Protein AF-A0A1Y1NEV2-F1 (afdb_monomer_lite)

Foldseek 3Di:
DDDDDDDPVRVCVCPDPVVVWDQFDDADDDPDPDPDPPDDPPDDGPAGRGDKAADDPVCLVVQHRVAPDRDDNVPQVPDPQNIKGFPASQDPVRDTDMDHPCVHVVVVVVVVVVVDADADDDDPDDDDPPPDDPDGHHCPDPQQDDQDDPPPDPDRNYPDDPDDDPVPDDPVRVVVVVVVD

Structure (mmCIF, N/CA/C/O backbone):
data_AF-A0A1Y1NEV2-F1
#
_entry.id   AF-A0A1Y1NEV2-F1
#
loop_
_atom_site.group_PDB
_atom_site.id
_atom_site.type_symbol
_atom_site.label_atom_id
_atom_site.label_alt_id
_atom_site.label_comp_id
_atom_site.label_asym_id
_atom_site.label_entity_id
_atom_site.label_seq_id
_atom_site.pdbx_PDB_ins_code
_atom_site.Cartn_x
_atom_site.Cartn_y
_atom_site.Cartn_z
_atom_site.occupancy
_atom_site.B_iso_or_equiv
_atom_site.auth_seq_id
_atom_site.auth_comp_id
_atom_site.auth_asym_id
_atom_site.auth_atom_id
_atom_site.pdbx_PDB_model_num
ATOM 1 N N . MET A 1 1 ? -25.400 -18.217 -22.105 1.00 42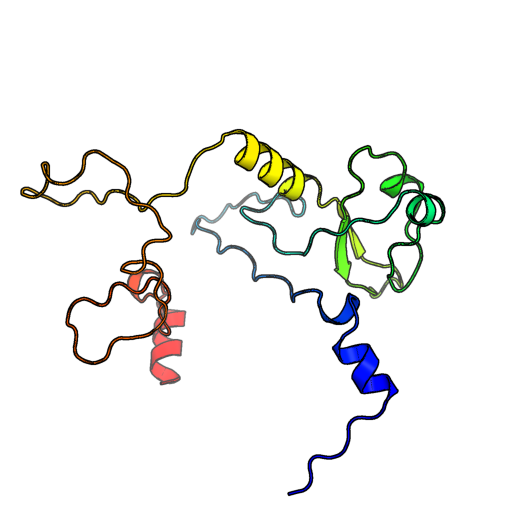.88 1 MET A N 1
ATOM 2 C CA . MET A 1 1 ? -25.004 -18.749 -20.782 1.00 42.88 1 MET A CA 1
ATOM 3 C C . MET A 1 1 ? -25.350 -17.709 -19.730 1.00 42.88 1 MET A C 1
ATOM 5 O O . MET A 1 1 ? -24.714 -16.666 -19.705 1.00 42.88 1 MET A O 1
ATOM 9 N N . GLY A 1 2 ? -26.413 -17.923 -18.950 1.00 49.41 2 GLY A N 1
ATOM 10 C CA . GLY A 1 2 ? -26.841 -16.960 -17.931 1.00 49.41 2 GLY A CA 1
ATOM 11 C C . GLY A 1 2 ? -25.805 -16.879 -16.815 1.00 49.41 2 GLY A C 1
ATOM 12 O O . GLY A 1 2 ? -25.514 -17.890 -16.178 1.00 49.41 2 GLY A O 1
ATOM 13 N N . ALA A 1 3 ? -25.220 -15.700 -16.600 1.00 63.72 3 ALA A N 1
ATOM 14 C CA . ALA A 1 3 ? -24.380 -15.456 -15.438 1.00 63.72 3 ALA A CA 1
ATOM 15 C C . ALA A 1 3 ? -25.203 -15.787 -14.186 1.00 63.72 3 ALA A C 1
ATOM 17 O O . ALA A 1 3 ? -26.268 -15.207 -13.978 1.00 63.72 3 ALA A O 1
ATOM 18 N N . ARG A 1 4 ? -24.752 -16.750 -13.372 1.00 67.50 4 ARG A N 1
ATOM 19 C CA . ARG A 1 4 ? -25.387 -17.011 -12.076 1.00 67.50 4 ARG A CA 1
ATOM 20 C C . ARG A 1 4 ? -25.368 -15.706 -11.286 1.00 67.50 4 ARG A C 1
ATOM 22 O O . ARG A 1 4 ? -24.292 -15.176 -11.008 1.00 67.50 4 ARG A O 1
ATOM 29 N N . ALA A 1 5 ? -26.554 -15.188 -10.973 1.00 82.50 5 ALA A N 1
ATOM 30 C CA . ALA A 1 5 ? -26.696 -13.982 -10.177 1.00 82.50 5 ALA A CA 1
ATOM 31 C C . ALA A 1 5 ? -25.960 -14.182 -8.845 1.00 82.50 5 ALA A C 1
ATOM 33 O O . ALA A 1 5 ? -26.153 -15.179 -8.148 1.00 82.50 5 ALA A O 1
ATOM 34 N N . VAL A 1 6 ? -25.056 -13.258 -8.532 1.00 89.94 6 VAL A N 1
ATOM 35 C CA . VAL A 1 6 ? -24.316 -13.249 -7.267 1.00 89.94 6 VAL A CA 1
ATOM 36 C C . VAL A 1 6 ? -25.321 -13.000 -6.142 1.00 89.94 6 VAL A C 1
ATOM 38 O O . VAL A 1 6 ? -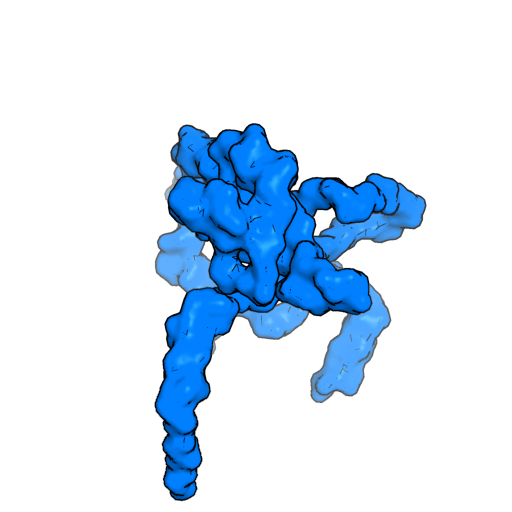26.209 -12.163 -6.294 1.00 89.94 6 VAL A O 1
ATOM 41 N N . SER A 1 7 ? -25.206 -13.714 -5.018 1.00 94.69 7 SER A N 1
ATOM 42 C CA . SER A 1 7 ? -26.107 -13.482 -3.885 1.00 94.69 7 SER A CA 1
ATOM 43 C C . SER A 1 7 ? -25.951 -12.048 -3.351 1.00 94.69 7 SER A C 1
ATOM 45 O O . SER A 1 7 ? -24.843 -11.500 -3.399 1.00 94.69 7 SER A O 1
ATOM 47 N N . PRO A 1 8 ? -27.011 -11.432 -2.794 1.00 94.62 8 PRO A N 1
ATOM 48 C CA . PRO A 1 8 ? -26.935 -10.066 -2.270 1.00 94.62 8 PRO A CA 1
ATOM 49 C C . PRO A 1 8 ? -25.794 -9.866 -1.259 1.00 94.62 8 PRO A C 1
ATOM 51 O O . PRO A 1 8 ? -25.065 -8.880 -1.325 1.00 94.62 8 PRO A O 1
ATOM 54 N N . GLY A 1 9 ? -25.562 -10.846 -0.376 1.00 95.69 9 GLY A N 1
ATOM 55 C CA . GLY A 1 9 ? -24.453 -10.805 0.583 1.00 95.69 9 GLY A CA 1
ATOM 56 C C . GLY A 1 9 ? -23.072 -10.854 -0.080 1.00 95.69 9 GLY A C 1
ATOM 57 O O . GLY A 1 9 ? -22.176 -10.104 0.299 1.00 95.69 9 GLY A O 1
ATOM 58 N N . ALA A 1 10 ? -22.893 -11.678 -1.116 1.00 95.19 10 ALA A N 1
ATOM 59 C CA . ALA A 1 10 ? -21.629 -11.745 -1.848 1.00 95.19 10 ALA A CA 1
ATOM 60 C C . ALA A 1 10 ? -21.349 -10.465 -2.657 1.00 95.19 10 ALA A C 1
ATOM 62 O O . ALA A 1 10 ? -20.185 -10.087 -2.813 1.00 95.19 10 ALA A O 1
ATOM 63 N N . ALA A 1 11 ? -22.391 -9.771 -3.129 1.00 95.00 11 ALA A N 1
ATOM 64 C CA . ALA A 1 11 ? -22.248 -8.466 -3.771 1.00 95.00 11 ALA A CA 1
ATOM 65 C C . ALA A 1 11 ? -21.707 -7.409 -2.789 1.00 95.00 11 ALA A C 1
ATOM 67 O O . ALA A 1 11 ? -20.763 -6.701 -3.133 1.00 95.00 11 ALA A O 1
ATOM 68 N N . LEU A 1 12 ? -22.219 -7.376 -1.550 1.00 96.38 12 LEU A N 1
ATOM 69 C CA . LEU A 1 12 ? -21.727 -6.475 -0.497 1.00 96.38 12 LEU A CA 1
ATOM 70 C C . LEU A 1 12 ? -20.289 -6.793 -0.070 1.00 96.38 12 LEU A C 1
ATOM 72 O O . LEU A 1 12 ? -19.481 -5.883 0.113 1.00 96.38 12 LEU A O 1
ATOM 76 N N . LEU A 1 13 ? -19.945 -8.078 0.068 1.00 96.31 13 LEU A N 1
ATOM 77 C CA . LEU A 1 13 ? -18.583 -8.485 0.427 1.00 96.31 13 LEU A CA 1
ATOM 78 C C . LEU A 1 13 ? -17.570 -8.067 -0.641 1.00 96.31 13 LEU A C 1
ATOM 80 O O . LEU A 1 13 ? -16.499 -7.572 -0.292 1.00 96.31 13 LEU A O 1
ATOM 84 N N . ARG A 1 14 ? -17.922 -8.185 -1.928 1.00 95.38 14 ARG A N 1
ATOM 85 C CA . ARG A 1 14 ? -17.056 -7.789 -3.049 1.00 95.38 14 ARG A CA 1
ATOM 86 C C . ARG A 1 14 ? -16.663 -6.310 -3.000 1.00 95.38 14 ARG A C 1
ATOM 88 O O . ARG A 1 14 ? -15.542 -5.983 -3.368 1.00 95.38 14 ARG A O 1
ATOM 95 N N . THR A 1 15 ? -17.562 -5.438 -2.551 1.00 96.38 15 THR A N 1
ATOM 96 C CA . THR A 1 15 ? -17.324 -3.988 -2.439 1.00 96.38 15 THR A CA 1
ATOM 97 C C . THR A 1 15 ? -16.905 -3.555 -1.033 1.00 96.38 15 THR A C 1
ATOM 99 O O . THR A 1 15 ? -16.794 -2.361 -0.759 1.00 96.38 15 THR A O 1
ATOM 102 N N . SER A 1 16 ? -16.710 -4.498 -0.110 1.00 97.50 16 SER A N 1
ATOM 103 C CA . SER A 1 16 ? -16.336 -4.186 1.268 1.00 97.50 16 SER A CA 1
ATOM 104 C C . SER A 1 16 ? -14.897 -3.668 1.361 1.00 97.50 16 SER A C 1
ATOM 106 O O . SER A 1 16 ? -14.017 -4.061 0.594 1.00 97.50 16 SER A O 1
ATOM 108 N N . ARG A 1 17 ? -14.624 -2.826 2.365 1.00 96.56 17 ARG A N 1
ATOM 109 C CA . ARG A 1 17 ? -13.275 -2.285 2.604 1.00 96.56 17 ARG A CA 1
ATOM 110 C C . ARG A 1 17 ? -12.243 -3.383 2.879 1.00 96.56 17 ARG A C 1
ATOM 112 O O . ARG A 1 17 ? -11.117 -3.284 2.406 1.00 96.56 17 ARG A O 1
ATOM 119 N N . MET A 1 18 ? -12.625 -4.456 3.576 1.00 95.25 18 MET A N 1
ATOM 120 C CA . MET A 1 18 ? -11.714 -5.575 3.845 1.00 95.25 18 MET A CA 1
ATOM 121 C C . MET A 1 18 ? -11.288 -6.285 2.550 1.00 95.25 18 MET A C 1
ATOM 123 O O . MET A 1 18 ? -10.110 -6.580 2.378 1.00 95.25 18 MET A O 1
ATOM 127 N N . PHE A 1 19 ? -12.207 -6.466 1.595 1.00 96.44 19 PHE A N 1
ATOM 128 C CA . PHE A 1 19 ? -11.898 -7.083 0.298 1.00 96.44 19 PHE A CA 1
ATOM 129 C C . PHE A 1 19 ? -11.094 -6.165 -0.636 1.00 96.44 19 PHE A C 1
ATOM 131 O O . PHE A 1 19 ? -10.534 -6.645 -1.618 1.00 96.44 19 PHE A O 1
ATOM 138 N N . SER A 1 20 ? -10.999 -4.868 -0.322 1.00 96.81 20 SER A N 1
ATOM 139 C CA . SER A 1 20 ? -10.134 -3.921 -1.038 1.00 96.81 20 SER A CA 1
ATOM 140 C C . SER A 1 20 ? -8.679 -3.923 -0.552 1.00 96.81 20 SER A C 1
ATOM 142 O O . SER A 1 20 ? -7.827 -3.308 -1.191 1.00 96.81 20 SER A O 1
ATOM 144 N N . VAL A 1 21 ? -8.369 -4.621 0.551 1.00 96.31 21 VAL A N 1
ATOM 145 C CA . VAL A 1 21 ? -6.994 -4.729 1.056 1.00 96.31 21 VAL A CA 1
ATOM 146 C C . VAL A 1 21 ? -6.149 -5.527 0.053 1.00 96.31 21 VAL A C 1
ATOM 148 O O . VAL A 1 21 ? -6.475 -6.684 -0.236 1.00 96.31 21 VAL A O 1
ATOM 151 N N . PRO A 1 22 ? -5.059 -4.950 -0.486 1.00 97.06 22 PRO A N 1
ATOM 152 C CA . PRO A 1 22 ? -4.240 -5.627 -1.477 1.00 97.06 22 PRO A CA 1
ATOM 153 C C . PRO A 1 22 ? -3.517 -6.827 -0.864 1.00 97.06 22 PRO A C 1
ATOM 155 O O . PRO A 1 22 ? -3.135 -6.833 0.310 1.00 97.06 22 PRO A O 1
ATOM 158 N N . LYS A 1 23 ? -3.280 -7.848 -1.692 1.00 96.00 23 LYS A N 1
ATOM 159 C CA . LYS A 1 23 ? -2.369 -8.936 -1.327 1.00 96.00 23 LYS A CA 1
ATOM 160 C C . LYS A 1 23 ? -0.965 -8.362 -1.107 1.00 96.00 23 LYS A C 1
ATOM 162 O O . LYS A 1 23 ? -0.577 -7.453 -1.843 1.00 96.00 23 LYS A O 1
ATOM 167 N N . PRO A 1 24 ? -0.205 -8.888 -0.133 1.00 95.44 24 PRO A N 1
ATOM 168 C CA . PRO A 1 24 ? 1.117 -8.365 0.156 1.00 95.44 24 PRO A CA 1
ATOM 169 C C . PRO A 1 24 ? 2.049 -8.521 -1.047 1.00 95.44 24 PRO A C 1
ATOM 171 O O . PRO A 1 24 ? 1.998 -9.528 -1.761 1.00 95.44 24 PRO A O 1
ATOM 174 N N . LEU A 1 25 ? 2.896 -7.517 -1.263 1.00 93.38 25 LEU A N 1
ATOM 175 C CA . LEU A 1 25 ? 3.914 -7.558 -2.310 1.00 93.38 25 LEU A CA 1
ATOM 176 C C . LEU A 1 25 ? 4.980 -8.618 -1.979 1.00 93.38 25 LEU A C 1
ATOM 178 O O . LEU A 1 25 ? 5.278 -8.832 -0.798 1.00 93.38 25 LEU A O 1
ATOM 182 N N . PRO A 1 26 ? 5.575 -9.271 -2.996 1.00 91.06 26 PRO A N 1
ATOM 183 C CA . PRO A 1 26 ? 6.656 -10.228 -2.778 1.00 91.06 26 PRO A CA 1
ATOM 184 C C . PRO A 1 26 ? 7.829 -9.579 -2.037 1.00 91.06 26 PRO A C 1
ATOM 186 O O . PRO A 1 26 ? 7.990 -8.357 -2.045 1.00 91.06 26 PRO A O 1
ATOM 189 N N . GLU A 1 27 ? 8.642 -10.399 -1.373 1.00 84.75 27 GLU A N 1
ATOM 190 C CA . GLU A 1 27 ? 9.828 -9.886 -0.692 1.00 84.75 27 GLU A CA 1
ATOM 191 C C . GLU A 1 27 ? 10.814 -9.255 -1.681 1.00 84.75 27 GLU A C 1
ATOM 193 O O . GLU A 1 27 ? 10.999 -9.778 -2.786 1.00 84.75 27 GLU A O 1
ATOM 198 N N . PRO A 1 28 ? 11.455 -8.130 -1.303 1.00 79.19 28 PRO A N 1
ATOM 199 C CA . PRO A 1 28 ? 12.482 -7.532 -2.131 1.00 79.19 28 PRO A CA 1
ATOM 200 C C . PRO A 1 28 ? 13.608 -8.551 -2.340 1.00 79.19 28 PRO A C 1
ATOM 202 O O . PRO A 1 28 ? 14.115 -9.105 -1.359 1.00 79.19 28 PRO A O 1
ATOM 205 N N . PRO A 1 29 ? 14.013 -8.808 -3.596 1.00 75.25 29 PRO A N 1
ATOM 206 C CA . PRO A 1 29 ? 15.094 -9.742 -3.876 1.00 75.25 29 PRO A CA 1
ATOM 207 C C . PRO A 1 29 ? 16.368 -9.284 -3.161 1.00 75.25 29 PRO A C 1
ATOM 209 O O . PRO A 1 29 ? 16.717 -8.102 -3.197 1.00 75.25 29 PRO A O 1
ATOM 212 N N . SER A 1 30 ? 17.075 -10.212 -2.515 1.00 67.56 30 SER A N 1
ATOM 213 C CA . SER A 1 30 ? 18.381 -9.923 -1.925 1.00 67.56 30 SER A CA 1
ATOM 214 C C . SER A 1 30 ? 19.371 -9.569 -3.032 1.00 67.56 30 SER A C 1
ATOM 216 O O . SER A 1 30 ? 19.619 -10.363 -3.934 1.00 67.56 30 SER A O 1
ATOM 218 N N . THR A 1 31 ? 19.936 -8.364 -2.975 1.00 60.31 31 THR A N 1
ATOM 219 C CA . THR A 1 31 ? 20.982 -7.925 -3.912 1.00 60.31 31 THR A CA 1
ATOM 220 C C . THR A 1 31 ? 22.306 -8.666 -3.687 1.00 60.31 31 THR A C 1
ATOM 222 O O . THR A 1 31 ? 23.136 -8.741 -4.585 1.00 60.31 31 THR A O 1
ATOM 225 N N . SER A 1 32 ? 22.517 -9.223 -2.495 1.00 55.25 32 SER A N 1
ATOM 226 C CA . SER A 1 32 ? 23.737 -9.910 -2.088 1.00 55.25 32 SER A CA 1
ATOM 227 C C . SER A 1 32 ? 23.683 -11.398 -2.441 1.00 55.25 32 SER A C 1
ATOM 229 O O . SER A 1 32 ? 22.898 -12.162 -1.890 1.00 55.25 32 SER A O 1
ATOM 231 N N . LEU A 1 33 ? 24.594 -11.820 -3.319 1.00 57.34 33 LEU A N 1
ATOM 232 C CA . LEU A 1 33 ? 24.990 -13.224 -3.501 1.00 57.34 33 LEU A CA 1
ATOM 233 C C . LEU A 1 33 ? 25.959 -13.696 -2.396 1.00 57.34 33 LEU A C 1
ATOM 235 O O . LEU A 1 33 ? 26.534 -14.778 -2.482 1.00 57.34 33 LEU A O 1
ATOM 239 N N . HIS A 1 34 ? 26.194 -12.868 -1.375 1.00 53.94 34 HIS A N 1
ATOM 240 C CA . HIS A 1 34 ? 27.176 -13.139 -0.337 1.00 53.94 34 HIS A CA 1
ATOM 241 C C . HIS A 1 34 ? 26.595 -14.043 0.754 1.00 53.94 34 HIS A C 1
ATOM 243 O O . HIS A 1 34 ? 25.567 -13.754 1.365 1.00 53.94 34 HIS A O 1
ATOM 249 N N . ILE A 1 35 ? 27.310 -15.138 1.005 1.00 53.72 35 ILE A N 1
ATOM 250 C CA . ILE A 1 35 ? 27.132 -16.056 2.131 1.00 53.72 35 ILE A CA 1
ATOM 251 C C . ILE A 1 35 ? 27.445 -15.267 3.410 1.00 53.72 35 ILE A C 1
ATOM 253 O O . ILE A 1 35 ? 28.597 -15.152 3.810 1.00 53.72 35 ILE A O 1
ATOM 257 N N . GLY A 1 36 ? 26.434 -14.619 3.990 1.00 57.78 36 GLY A N 1
ATOM 258 C CA . GLY A 1 36 ? 26.613 -13.783 5.185 1.00 57.78 36 GLY A CA 1
ATOM 259 C C . GLY A 1 36 ? 25.607 -12.647 5.350 1.00 57.78 36 GLY A C 1
ATOM 260 O O . GLY A 1 36 ? 25.918 -11.650 5.991 1.00 57.78 36 GLY A O 1
ATOM 261 N N . ASP A 1 37 ? 24.411 -12.743 4.771 1.00 62.75 37 ASP A N 1
ATOM 262 C CA . ASP A 1 37 ? 23.374 -11.728 4.965 1.00 62.75 37 ASP A CA 1
ATOM 263 C C . ASP A 1 37 ? 22.844 -11.768 6.413 1.00 62.75 37 ASP A C 1
ATOM 265 O O . ASP A 1 37 ? 21.910 -12.500 6.746 1.00 62.75 37 ASP A O 1
ATOM 269 N N . HIS A 1 38 ? 23.430 -10.955 7.293 1.00 66.06 38 HIS A N 1
ATOM 270 C CA . HIS A 1 38 ? 22.953 -10.743 8.661 1.00 66.06 38 HIS A CA 1
ATOM 271 C C . HIS A 1 38 ? 21.693 -9.862 8.652 1.00 66.06 38 HIS A C 1
ATOM 273 O O . HIS A 1 38 ? 21.727 -8.678 8.983 1.00 66.06 38 HIS A O 1
ATOM 279 N N . LYS A 1 39 ? 20.557 -10.429 8.236 1.00 71.56 39 LYS A N 1
ATOM 280 C CA . LYS A 1 39 ? 19.254 -9.751 8.249 1.00 71.56 39 LYS A CA 1
ATOM 281 C C . LYS A 1 39 ? 18.483 -10.132 9.508 1.00 71.56 39 LYS A C 1
ATOM 283 O O . LYS A 1 39 ? 18.179 -11.301 9.723 1.00 71.56 39 LYS A O 1
ATOM 288 N N . SER A 1 40 ? 18.122 -9.142 10.324 1.00 81.06 40 SER A N 1
ATOM 289 C CA . SER A 1 40 ? 17.156 -9.362 11.405 1.00 81.06 40 SER A CA 1
ATOM 290 C C . SER A 1 40 ? 15.759 -9.580 10.822 1.00 81.06 40 SER A C 1
ATOM 292 O O . SER A 1 40 ? 15.358 -8.885 9.885 1.00 81.06 40 SER A O 1
ATOM 294 N N . ALA A 1 41 ? 14.994 -10.501 11.411 1.00 77.56 41 ALA A N 1
ATOM 295 C CA . ALA A 1 41 ? 13.605 -10.768 11.031 1.00 77.56 41 ALA A CA 1
ATOM 296 C C . ALA A 1 41 ? 12.687 -9.536 11.181 1.00 77.56 41 ALA A C 1
ATOM 298 O O . ALA A 1 41 ? 11.634 -9.466 10.548 1.00 77.56 41 ALA A O 1
ATOM 299 N N . THR A 1 42 ? 13.095 -8.556 11.992 1.00 79.69 42 THR A N 1
ATOM 300 C CA . THR A 1 42 ? 12.329 -7.330 12.278 1.00 79.69 42 THR A CA 1
ATOM 301 C C . THR A 1 42 ? 12.906 -6.097 11.579 1.00 79.69 42 THR A C 1
ATOM 303 O O . THR A 1 42 ? 12.455 -4.981 11.821 1.00 79.69 42 THR A O 1
ATOM 306 N N . MET A 1 43 ? 13.920 -6.264 10.727 1.00 88.00 43 MET A N 1
ATOM 307 C CA . MET A 1 43 ? 14.532 -5.143 10.017 1.00 88.00 43 MET A CA 1
ATOM 308 C C . MET A 1 43 ? 13.545 -4.519 9.022 1.00 88.00 43 MET A C 1
ATOM 310 O O . MET A 1 43 ? 12.899 -5.231 8.248 1.00 88.00 43 MET A O 1
ATOM 314 N N . THR A 1 44 ? 13.464 -3.186 9.013 1.00 90.62 44 THR A N 1
ATOM 315 C CA . THR A 1 44 ? 12.651 -2.433 8.050 1.00 90.62 44 THR A CA 1
ATOM 316 C C . THR A 1 44 ? 13.048 -2.803 6.622 1.00 90.62 44 THR A C 1
ATOM 318 O O . THR A 1 44 ? 14.231 -2.861 6.280 1.00 90.62 44 THR A O 1
ATOM 321 N N . ARG A 1 45 ? 12.052 -3.093 5.782 1.00 89.88 45 ARG A N 1
ATOM 322 C CA . ARG A 1 45 ? 12.275 -3.478 4.382 1.00 89.88 45 ARG A CA 1
ATOM 323 C C . ARG A 1 45 ? 12.549 -2.238 3.519 1.00 89.88 45 ARG A C 1
ATOM 325 O O . ARG A 1 45 ? 12.389 -1.111 3.967 1.00 89.88 45 ARG A O 1
ATOM 332 N N . GLN A 1 46 ? 12.962 -2.443 2.267 1.00 90.94 46 GLN A N 1
ATOM 333 C CA . GLN A 1 46 ? 13.249 -1.343 1.330 1.00 90.94 46 GLN A CA 1
ATOM 334 C C . GLN A 1 46 ? 11.989 -0.558 0.929 1.00 90.94 46 GLN A C 1
ATOM 336 O O . GLN A 1 46 ? 12.038 0.657 0.782 1.00 90.94 46 GLN A O 1
ATOM 341 N N . TYR A 1 47 ? 10.863 -1.253 0.763 1.00 93.19 47 TYR A N 1
ATOM 342 C CA . TYR A 1 47 ? 9.560 -0.680 0.426 1.00 93.19 47 TYR A CA 1
ATOM 343 C C . TYR A 1 47 ? 8.450 -1.408 1.204 1.00 93.19 47 TYR A C 1
ATOM 345 O O . TYR A 1 47 ? 8.646 -2.566 1.596 1.00 93.19 47 TYR A O 1
ATOM 353 N N . PRO A 1 48 ? 7.295 -0.761 1.455 1.00 95.38 48 PRO A N 1
ATOM 354 C CA . PRO A 1 48 ? 6.199 -1.380 2.192 1.00 95.38 48 PRO A CA 1
ATOM 355 C C . PRO A 1 48 ? 5.598 -2.557 1.419 1.00 95.38 48 PRO A C 1
ATOM 357 O O . PRO A 1 48 ? 5.315 -2.455 0.229 1.00 95.38 48 PRO A O 1
ATOM 360 N N . GLN A 1 49 ? 5.361 -3.670 2.115 1.00 94.69 49 GLN A N 1
ATOM 361 C CA . GLN A 1 49 ? 4.739 -4.866 1.529 1.00 94.69 49 GLN A CA 1
ATOM 362 C C . GLN A 1 49 ? 3.265 -5.032 1.900 1.00 94.69 49 GLN A C 1
ATOM 364 O O . GLN A 1 49 ? 2.528 -5.701 1.185 1.00 94.69 49 GLN A O 1
ATOM 369 N N . HIS A 1 50 ? 2.846 -4.445 3.021 1.00 96.56 50 HIS A N 1
ATOM 370 C CA . HIS A 1 50 ? 1.486 -4.522 3.546 1.00 96.56 50 HIS A CA 1
ATOM 371 C C . HIS A 1 50 ? 0.856 -3.130 3.565 1.00 96.56 50 HIS A C 1
ATOM 373 O O . HIS A 1 50 ? 1.547 -2.136 3.794 1.00 96.56 50 HIS A O 1
ATOM 379 N N . GLN A 1 51 ? -0.463 -3.076 3.375 1.00 97.06 51 GLN A N 1
ATOM 380 C CA . GLN A 1 51 ? -1.243 -1.848 3.495 1.00 97.06 51 GLN A CA 1
ATOM 381 C C . GLN A 1 51 ? -1.143 -1.280 4.919 1.00 97.06 51 GLN A C 1
ATOM 383 O O . GLN A 1 51 ? -1.311 -2.014 5.896 1.00 97.06 51 GLN A O 1
ATOM 388 N N . SER A 1 52 ? -0.902 0.029 5.017 1.00 97.06 52 SER A N 1
ATOM 389 C CA . SER A 1 52 ? -1.008 0.779 6.272 1.00 97.06 52 SER A CA 1
ATOM 390 C C . SER A 1 52 ? -2.468 1.137 6.534 1.00 97.06 52 SER A C 1
ATOM 392 O O . SER A 1 52 ? -3.178 1.564 5.617 1.00 97.06 52 SER A O 1
ATOM 394 N N . ILE A 1 53 ? -2.928 0.913 7.762 1.00 96.69 53 ILE A N 1
ATOM 395 C CA . ILE A 1 53 ? -4.330 1.041 8.166 1.00 96.69 53 ILE A CA 1
ATOM 396 C C . ILE A 1 53 ? -4.413 1.918 9.405 1.00 96.69 53 ILE A C 1
ATOM 398 O O . ILE A 1 53 ? -3.580 1.820 10.305 1.00 96.69 53 ILE A O 1
ATOM 402 N N . THR A 1 54 ? -5.448 2.753 9.436 1.00 96.56 54 THR A N 1
ATOM 403 C CA . THR A 1 54 ? -5.766 3.673 10.526 1.00 96.56 54 THR A CA 1
ATOM 404 C C . THR A 1 54 ? -7.237 3.554 10.911 1.00 96.56 54 THR A C 1
ATOM 406 O O . THR A 1 54 ? -8.055 3.022 10.155 1.00 96.56 54 THR A O 1
ATOM 409 N N . THR A 1 55 ? -7.576 4.079 12.081 1.00 95.38 55 THR A N 1
ATOM 410 C CA . THR A 1 55 ? -8.931 4.105 12.638 1.00 95.38 55 THR A CA 1
ATOM 411 C C . THR A 1 55 ? -9.190 5.437 13.328 1.00 95.38 55 THR A C 1
ATOM 413 O O . THR A 1 55 ? -8.262 5.995 13.921 1.00 95.38 55 THR A O 1
ATOM 416 N N . PRO A 1 56 ? -10.444 5.916 13.367 1.00 95.00 56 PRO A N 1
ATOM 417 C CA . PRO A 1 56 ? -10.817 7.040 14.216 1.00 95.00 56 PRO A CA 1
ATOM 418 C C . PRO A 1 56 ? -10.514 6.770 15.696 1.00 95.00 56 PRO A C 1
ATOM 420 O O . PRO A 1 56 ? -10.588 5.628 16.160 1.00 95.00 56 PRO A O 1
ATOM 423 N N . LEU A 1 57 ? -10.249 7.836 16.457 1.00 93.81 57 LEU A N 1
ATOM 424 C CA . LEU A 1 57 ? -9.931 7.755 17.887 1.00 93.81 57 LEU A CA 1
ATOM 425 C C . LEU A 1 57 ? -10.991 6.976 18.687 1.00 93.81 57 LEU A C 1
ATOM 427 O O . LEU A 1 57 ? -10.640 6.089 19.459 1.00 93.81 57 LEU A O 1
ATOM 431 N N . SER A 1 58 ? -12.274 7.238 18.428 1.00 95.25 58 SER A N 1
ATOM 432 C CA . SER A 1 58 ? -13.408 6.616 19.129 1.00 95.25 58 SER A CA 1
ATOM 433 C C . SER A 1 58 ? -13.508 5.095 18.955 1.00 95.25 58 SER A C 1
ATOM 435 O O . SER A 1 58 ? -14.058 4.405 19.813 1.00 95.25 58 SER A O 1
ATOM 437 N N . SER A 1 59 ? -13.000 4.556 17.841 1.00 95.50 59 SER A N 1
ATOM 438 C CA . SER A 1 59 ? -12.923 3.105 17.597 1.00 95.50 59 SER A CA 1
ATOM 439 C C . SER A 1 59 ? -11.637 2.529 18.189 1.00 95.50 59 SER A C 1
ATOM 441 O O . SER A 1 59 ? -11.658 1.481 18.835 1.00 95.50 59 SER A O 1
ATOM 443 N N . ARG A 1 60 ? -10.532 3.276 18.074 1.00 93.56 60 ARG A N 1
ATOM 444 C CA . ARG A 1 60 ? -9.219 2.909 18.615 1.00 93.56 60 ARG A CA 1
ATOM 445 C C . ARG A 1 60 ? -9.228 2.710 20.130 1.00 93.56 60 ARG A C 1
ATOM 447 O O . ARG A 1 60 ? -8.601 1.771 20.608 1.00 93.56 60 ARG A O 1
ATOM 454 N N . GLU A 1 61 ? -9.945 3.553 20.872 1.00 94.81 61 GLU A N 1
ATOM 455 C CA . GLU A 1 61 ? -10.114 3.431 22.333 1.00 94.81 61 GLU A CA 1
ATOM 456 C C . GLU A 1 61 ? -10.773 2.109 22.749 1.00 94.81 61 GLU A C 1
ATOM 458 O O . GLU A 1 61 ? -10.527 1.604 23.840 1.00 94.81 61 GLU A O 1
ATOM 463 N N . LYS A 1 62 ? -11.567 1.512 21.854 1.00 95.25 62 LYS A N 1
ATOM 464 C CA . LYS A 1 62 ? -12.208 0.202 22.039 1.00 95.25 62 LYS A CA 1
ATOM 465 C C . LYS A 1 62 ? -11.376 -0.947 21.462 1.00 95.25 62 LYS A C 1
ATOM 467 O O . LYS A 1 62 ? -11.782 -2.102 21.542 1.00 95.25 62 LYS A O 1
ATOM 472 N N . GLY A 1 63 ? -10.237 -0.634 20.846 1.00 95.00 63 GLY A N 1
ATOM 473 C CA . GLY A 1 63 ? -9.417 -1.585 20.109 1.00 95.00 63 GLY A CA 1
ATOM 474 C C . GLY A 1 63 ? -10.055 -2.035 18.795 1.00 95.00 63 GLY A C 1
ATOM 475 O O . GLY A 1 63 ? -9.615 -3.035 18.243 1.00 95.00 63 GLY A O 1
ATOM 476 N N . ASP A 1 64 ? -11.077 -1.346 18.283 1.00 96.62 64 ASP A N 1
ATOM 477 C CA . ASP A 1 64 ? -11.736 -1.716 17.030 1.00 96.62 64 ASP A CA 1
ATOM 478 C C . ASP A 1 64 ? -10.972 -1.168 15.817 1.00 96.62 64 ASP A C 1
ATOM 480 O O . ASP A 1 64 ? -10.816 0.043 15.653 1.00 96.62 64 ASP A O 1
ATOM 484 N N . TRP A 1 65 ? -10.520 -2.093 14.966 1.00 96.44 65 TRP A N 1
ATOM 485 C CA . TRP A 1 65 ? -9.825 -1.814 13.708 1.00 96.44 65 TRP A CA 1
ATOM 486 C C . TRP A 1 65 ? -10.560 -2.331 12.469 1.00 96.44 65 TRP A C 1
ATOM 488 O O . TRP A 1 65 ? -9.982 -2.367 11.383 1.00 96.44 65 TRP A O 1
ATOM 498 N N . GLY A 1 66 ? -11.821 -2.756 12.603 1.00 95.62 66 GLY A N 1
ATOM 499 C CA . GLY A 1 66 ? -12.572 -3.365 11.501 1.00 95.62 66 GLY A CA 1
ATOM 500 C C . GLY A 1 66 ? -12.027 -4.735 11.075 1.00 95.62 66 GLY A C 1
ATOM 501 O O . GLY A 1 66 ? -12.210 -5.153 9.931 1.00 95.62 66 GLY A O 1
ATOM 502 N N . TYR A 1 67 ? -11.338 -5.424 11.989 1.00 95.94 67 TYR A N 1
ATOM 503 C CA . TYR A 1 67 ? -10.780 -6.764 11.802 1.00 95.94 67 TYR A CA 1
ATOM 504 C C . TYR A 1 67 ? -11.545 -7.814 12.612 1.00 95.94 67 TYR A C 1
ATOM 506 O O . TYR A 1 67 ? -12.471 -7.503 13.353 1.00 95.94 67 TYR A O 1
ATOM 514 N N . LYS A 1 68 ? -11.145 -9.087 12.473 1.00 96.19 68 LYS A N 1
ATOM 515 C CA . LYS A 1 68 ? -11.802 -10.235 13.119 1.00 96.19 68 LYS A CA 1
ATOM 516 C C . LYS A 1 68 ? -11.986 -10.074 14.638 1.00 96.19 68 LYS A C 1
ATOM 518 O O . LYS A 1 68 ? -12.928 -10.640 15.181 1.00 96.19 68 LYS A O 1
ATOM 523 N N . ARG A 1 69 ? -11.088 -9.357 15.322 1.00 94.44 69 ARG A N 1
ATOM 524 C CA . ARG A 1 69 ? -11.124 -9.151 16.777 1.00 94.44 69 ARG A CA 1
ATOM 525 C C . ARG A 1 69 ? -10.529 -7.787 17.152 1.00 94.44 69 ARG A C 1
ATOM 527 O O . ARG A 1 69 ? -9.729 -7.270 16.365 1.00 94.44 69 ARG A O 1
ATOM 534 N N . PRO A 1 70 ? -10.868 -7.225 18.326 1.00 95.75 70 PRO A N 1
ATOM 535 C CA . PRO A 1 70 ? -10.253 -5.994 18.799 1.00 95.75 70 PRO A CA 1
ATOM 536 C C . PRO A 1 70 ? -8.776 -6.203 19.152 1.00 95.75 70 PRO A C 1
ATOM 538 O O . PRO A 1 70 ? -8.369 -7.282 19.588 1.00 95.75 70 PRO A O 1
ATOM 541 N N . PHE A 1 71 ? -7.960 -5.175 18.941 1.00 95.25 71 PHE A N 1
ATOM 542 C CA . PHE A 1 71 ? -6.516 -5.228 19.159 1.00 95.25 71 PHE A CA 1
ATOM 543 C C . PHE A 1 71 ? -6.138 -4.768 20.578 1.00 95.25 71 PHE A C 1
ATOM 545 O O . PHE A 1 71 ? -6.854 -3.963 21.177 1.00 95.25 71 PHE A O 1
ATOM 552 N N . PRO A 1 72 ? -5.000 -5.239 21.128 1.00 94.75 72 PRO A N 1
ATOM 553 C CA . PRO A 1 72 ? -4.550 -4.857 22.464 1.00 94.75 72 PRO A CA 1
ATOM 554 C C . PRO A 1 72 ? -4.270 -3.352 22.607 1.00 94.75 72 PRO A C 1
ATOM 556 O O . PRO A 1 72 ? -3.338 -2.821 22.005 1.00 94.75 72 PRO A O 1
ATOM 559 N N . LEU A 1 73 ? -4.999 -2.684 23.507 1.00 93.38 73 LEU A N 1
ATOM 560 C CA . LEU A 1 73 ? -4.886 -1.235 23.735 1.00 93.38 73 LEU A CA 1
ATOM 561 C C . LEU A 1 73 ? -3.478 -0.785 24.145 1.00 93.38 73 LEU A C 1
ATOM 563 O O . LEU A 1 73 ? -3.040 0.297 23.759 1.00 93.38 73 LEU A O 1
ATOM 567 N N . LYS A 1 74 ? -2.739 -1.631 24.877 1.00 90.94 74 LYS A N 1
ATOM 568 C CA . LYS A 1 74 ? -1.374 -1.334 25.340 1.00 90.94 74 LYS A CA 1
ATOM 569 C C . LYS A 1 74 ? -0.416 -1.005 24.190 1.00 9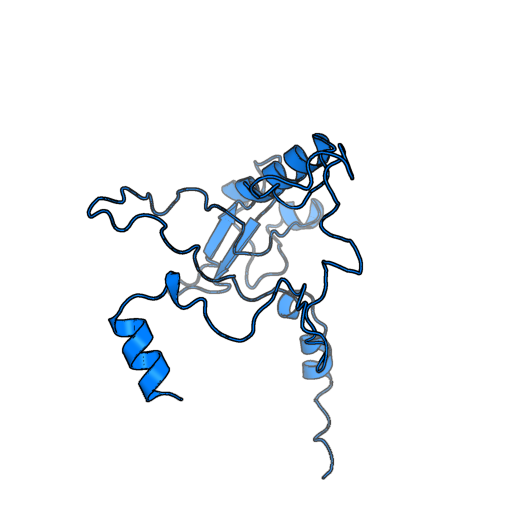0.94 74 LYS A C 1
ATOM 571 O O . LYS A 1 74 ? 0.463 -0.169 24.364 1.00 90.94 74 LYS A O 1
ATOM 576 N N . SER A 1 75 ? -0.556 -1.662 23.036 1.00 86.81 75 SER A N 1
ATOM 577 C CA . SER A 1 75 ? 0.313 -1.428 21.875 1.00 86.81 75 SER A CA 1
ATOM 578 C C . SER A 1 75 ? -0.296 -0.473 20.850 1.00 86.81 75 SER A C 1
ATOM 580 O O . SER A 1 75 ? 0.449 0.168 20.112 1.00 86.81 75 SER A O 1
ATOM 582 N N . THR A 1 76 ? -1.625 -0.343 20.799 1.00 88.56 76 THR A N 1
ATOM 583 C CA . THR A 1 76 ? -2.314 0.448 19.766 1.00 88.56 76 THR A CA 1
ATOM 584 C C . THR A 1 76 ? -2.741 1.851 20.204 1.00 88.56 76 THR A C 1
ATOM 586 O O . THR A 1 76 ? -2.933 2.714 19.347 1.00 88.56 76 THR A O 1
ATOM 589 N N . MET A 1 77 ? -2.912 2.106 21.505 1.00 89.12 77 MET A N 1
ATOM 590 C CA . MET A 1 77 ? -3.434 3.384 22.015 1.00 89.12 77 MET A CA 1
ATOM 591 C C . MET A 1 77 ? -2.327 4.362 22.424 1.00 89.12 77 MET A C 1
ATOM 593 O O . MET A 1 77 ? -2.438 5.552 22.148 1.00 89.12 77 MET A O 1
ATOM 597 N N . THR A 1 78 ? -1.246 3.869 23.033 1.00 83.94 78 THR A N 1
ATOM 598 C CA . THR A 1 78 ? -0.162 4.697 23.602 1.00 83.94 78 THR A CA 1
ATOM 599 C C . THR A 1 78 ? 0.740 5.351 22.543 1.00 83.94 78 THR A C 1
ATOM 601 O O . THR A 1 78 ? 1.604 6.155 22.875 1.00 83.94 78 THR A O 1
ATOM 604 N N . THR A 1 79 ? 0.544 5.041 21.259 1.00 85.44 79 THR A N 1
ATOM 605 C CA . THR A 1 79 ? 1.295 5.652 20.156 1.00 85.44 79 THR A CA 1
ATOM 606 C C . THR A 1 79 ? 0.587 6.889 19.595 1.00 85.44 79 THR A C 1
ATOM 608 O O . THR A 1 79 ? -0.634 6.901 19.393 1.00 85.44 79 THR A O 1
ATOM 611 N N . SER A 1 80 ? 1.372 7.920 19.276 1.00 86.00 80 SER A N 1
ATOM 612 C CA . SER A 1 80 ? 0.925 9.087 18.504 1.00 86.00 80 SER A CA 1
ATOM 613 C C . SER A 1 80 ? 0.654 8.753 17.035 1.00 86.00 80 SER A C 1
ATOM 615 O O . SER A 1 80 ? -0.047 9.495 16.357 1.00 86.00 80 SER A O 1
ATOM 617 N N . THR A 1 81 ? 1.174 7.622 16.550 1.00 91.62 81 THR A N 1
ATOM 618 C CA . THR A 1 81 ? 1.068 7.181 15.155 1.00 91.62 81 THR A CA 1
ATOM 619 C C . THR A 1 81 ? 0.287 5.865 15.090 1.00 91.62 81 THR A C 1
ATOM 621 O O . THR A 1 81 ? 0.881 4.784 15.094 1.00 91.62 81 THR A O 1
ATOM 624 N N . PRO A 1 82 ? -1.063 5.917 15.094 1.00 92.94 82 PRO A N 1
ATOM 625 C CA . PRO A 1 82 ? -1.922 4.733 15.082 1.00 92.94 82 PRO A CA 1
ATOM 626 C C . PRO A 1 82 ? -2.002 4.116 13.682 1.00 92.94 82 PRO A C 1
ATOM 628 O O . PRO A 1 82 ? -3.063 4.065 13.065 1.00 92.94 82 PRO A O 1
ATOM 631 N N . LEU A 1 83 ? -0.862 3.655 13.179 1.00 96.00 83 LEU A N 1
ATOM 632 C CA . LEU A 1 83 ? -0.728 3.035 11.871 1.00 96.00 83 LEU A CA 1
ATOM 633 C C . LEU A 1 83 ? -0.307 1.585 12.060 1.00 96.00 83 LEU A C 1
ATOM 635 O O . LEU A 1 83 ? 0.751 1.305 12.629 1.00 96.00 83 LEU A O 1
ATOM 639 N N . ILE A 1 84 ? -1.131 0.661 11.577 1.00 96.00 84 ILE A N 1
ATOM 640 C CA . ILE A 1 84 ? -0.873 -0.778 11.665 1.00 96.00 84 ILE A CA 1
ATOM 641 C C . ILE A 1 84 ? -0.774 -1.402 10.278 1.00 96.00 84 ILE A C 1
ATOM 643 O O . ILE A 1 84 ? -1.379 -0.938 9.313 1.00 96.00 84 ILE A O 1
ATOM 647 N N . ARG A 1 85 ? -0.054 -2.516 10.207 1.00 95.88 85 ARG A N 1
ATOM 648 C CA . ARG A 1 85 ? -0.097 -3.473 9.104 1.00 95.88 85 ARG A CA 1
ATOM 649 C C . ARG A 1 85 ? -0.522 -4.828 9.643 1.00 95.88 85 ARG A C 1
ATOM 651 O O . ARG A 1 85 ? 0.002 -5.283 10.659 1.00 95.88 85 ARG A O 1
ATOM 658 N N . VAL A 1 86 ? -1.437 -5.489 8.945 1.00 96.56 86 VAL A N 1
ATOM 659 C CA . VAL A 1 86 ? -1.885 -6.843 9.291 1.00 96.56 86 VAL A CA 1
ATOM 660 C C . VAL A 1 86 ? -1.174 -7.847 8.392 1.00 96.56 86 VAL A C 1
ATOM 662 O O . VAL A 1 86 ? -1.296 -7.797 7.166 1.00 96.56 86 VAL A O 1
ATOM 665 N N . LYS A 1 87 ? -0.418 -8.758 9.006 1.00 95.06 87 LYS A N 1
ATOM 666 C CA . LYS A 1 87 ? 0.248 -9.867 8.313 1.00 95.06 87 LYS A CA 1
ATOM 667 C C . LYS A 1 87 ? -0.726 -11.006 8.071 1.00 95.06 87 LYS A C 1
ATOM 669 O O . LYS A 1 87 ? -0.780 -11.561 6.975 1.00 95.06 87 LYS A O 1
ATOM 674 N N . ARG A 1 88 ? -1.522 -11.330 9.091 1.00 96.00 88 ARG A N 1
ATOM 675 C CA . ARG A 1 88 ? -2.532 -12.381 9.021 1.00 96.00 88 ARG A CA 1
ATOM 676 C C . ARG A 1 88 ? -3.738 -12.013 9.869 1.00 96.00 88 ARG A C 1
ATOM 678 O O . ARG A 1 88 ? -3.609 -11.742 11.057 1.00 96.00 88 ARG A O 1
ATOM 685 N N . VAL A 1 89 ? -4.922 -12.049 9.257 1.00 96.06 89 VAL A N 1
ATOM 686 C CA . VAL A 1 89 ? -6.185 -11.740 9.949 1.00 96.06 89 VAL A CA 1
ATOM 687 C C . VAL A 1 89 ? -6.441 -12.714 11.097 1.00 96.06 89 VAL A C 1
ATOM 689 O O . VAL A 1 89 ? -6.933 -12.295 12.146 1.00 96.06 89 VAL A O 1
ATOM 692 N N . ASP A 1 90 ? -6.083 -13.986 10.915 1.00 96.56 90 ASP A N 1
ATOM 693 C CA . ASP A 1 90 ? -6.185 -15.034 11.926 1.00 96.56 90 ASP A CA 1
ATOM 694 C C . ASP A 1 90 ? -5.040 -16.035 11.806 1.00 96.56 90 ASP A C 1
ATOM 696 O O . ASP A 1 90 ? -4.885 -16.688 10.772 1.00 96.56 90 ASP A O 1
ATOM 700 N N . SER A 1 91 ? -4.198 -16.095 12.832 1.00 96.38 91 SER A N 1
ATOM 701 C CA . SER A 1 91 ? -3.067 -17.011 12.922 1.00 96.38 91 SER A CA 1
ATOM 702 C C . SER A 1 91 ? -3.434 -18.325 13.604 1.00 96.38 91 SER A C 1
ATOM 704 O O . SER A 1 91 ? -4.540 -18.488 14.112 1.00 96.38 91 SER A O 1
ATOM 706 N N . VAL A 1 92 ? -2.507 -19.287 13.575 1.00 96.75 92 VAL A N 1
ATOM 707 C CA . VAL A 1 92 ? -2.722 -20.611 14.190 1.00 96.75 92 VAL A CA 1
ATOM 708 C C . VAL A 1 92 ? -2.858 -20.515 15.710 1.00 96.75 92 VAL A C 1
ATOM 710 O O . VAL A 1 92 ? -3.489 -21.356 16.337 1.00 96.75 92 VAL A O 1
ATOM 713 N N . GLU A 1 93 ? -2.331 -19.441 16.290 1.00 96.06 93 GLU A N 1
ATOM 714 C CA . GLU A 1 93 ? -2.441 -19.092 17.701 1.00 96.06 93 GLU A CA 1
ATOM 715 C C . GLU A 1 93 ? -3.795 -18.452 18.050 1.00 96.06 93 GLU A C 1
ATOM 717 O O . GLU A 1 93 ? -3.991 -18.023 19.184 1.00 96.06 93 GLU A O 1
ATOM 722 N N . ASN A 1 94 ? -4.734 -18.354 17.100 1.00 94.94 94 ASN A N 1
ATOM 723 C CA . ASN A 1 94 ? -5.997 -17.634 17.265 1.00 94.94 94 ASN A CA 1
ATOM 724 C C . ASN A 1 94 ? -5.775 -16.181 17.709 1.00 94.94 94 ASN A C 1
ATOM 726 O O . ASN A 1 94 ? -6.526 -15.637 18.527 1.00 94.94 94 ASN A O 1
ATOM 730 N N . VAL A 1 95 ? -4.781 -15.513 17.117 1.00 95.06 95 VAL A N 1
ATOM 731 C CA . VAL A 1 95 ? -4.527 -14.074 17.278 1.00 95.06 95 VAL A CA 1
ATOM 732 C C . VAL A 1 95 ? -4.449 -13.414 15.896 1.00 95.06 95 VAL A C 1
ATOM 734 O O . VAL A 1 95 ? -4.175 -14.061 14.887 1.00 95.06 95 VAL A O 1
ATOM 737 N N . THR A 1 96 ? -4.774 -12.123 15.805 1.00 96.31 96 THR A N 1
ATOM 738 C CA . THR A 1 96 ? -4.483 -11.357 14.586 1.00 96.31 96 THR A CA 1
ATOM 739 C C . THR A 1 96 ? -3.016 -10.958 14.633 1.00 96.31 96 THR A C 1
ATOM 741 O O . THR A 1 96 ? -2.608 -10.255 15.551 1.00 96.31 96 THR A O 1
ATOM 744 N N . ASP A 1 97 ? -2.229 -11.402 13.658 1.00 95.88 97 ASP A N 1
ATOM 745 C CA . ASP A 1 97 ? -0.818 -11.034 13.551 1.00 95.88 97 ASP A CA 1
ATOM 746 C C . ASP A 1 97 ? -0.710 -9.665 12.871 1.00 95.88 97 ASP A C 1
ATOM 748 O O . ASP A 1 97 ? -1.014 -9.510 11.678 1.00 95.88 97 ASP A O 1
ATOM 752 N N . PHE A 1 98 ? -0.312 -8.660 13.647 1.00 95.56 98 PHE A N 1
ATOM 753 C CA . PHE A 1 98 ? -0.150 -7.282 13.204 1.00 95.56 98 PHE A CA 1
ATOM 754 C C . PHE A 1 98 ? 1.162 -6.687 13.717 1.00 95.56 98 PHE A C 1
ATOM 756 O O . PHE A 1 98 ? 1.758 -7.143 14.690 1.00 95.56 98 PHE A O 1
ATOM 763 N N . ALA A 1 99 ? 1.611 -5.631 13.051 1.00 94.69 99 ALA A N 1
ATOM 764 C CA . ALA A 1 99 ? 2.762 -4.837 13.452 1.00 94.69 99 ALA A CA 1
ATOM 765 C C . ALA A 1 99 ? 2.488 -3.353 13.189 1.00 94.69 99 ALA A C 1
ATOM 767 O O . ALA A 1 99 ? 1.555 -3.007 12.464 1.00 94.69 99 ALA A O 1
ATOM 768 N N . SER A 1 100 ? 3.314 -2.473 13.754 1.00 94.44 100 SER A N 1
ATOM 769 C CA . SER A 1 100 ? 3.282 -1.050 13.400 1.00 94.44 100 SER A CA 1
ATOM 770 C C . SER A 1 100 ? 3.627 -0.855 11.919 1.00 94.44 100 SER A C 1
ATOM 772 O O . SER A 1 100 ? 4.510 -1.535 11.394 1.00 94.44 100 SER A O 1
ATOM 774 N N . ALA A 1 101 ? 2.926 0.063 11.253 1.00 95.69 101 ALA A N 1
ATOM 775 C CA . ALA A 1 101 ? 3.213 0.528 9.892 1.00 95.69 101 ALA A CA 1
ATOM 776 C C . ALA A 1 101 ? 3.793 1.956 9.859 1.00 95.69 101 ALA A C 1
ATOM 778 O O . ALA A 1 101 ? 3.961 2.539 8.787 1.00 95.69 101 ALA A O 1
ATOM 779 N N . ALA A 1 102 ? 4.097 2.526 11.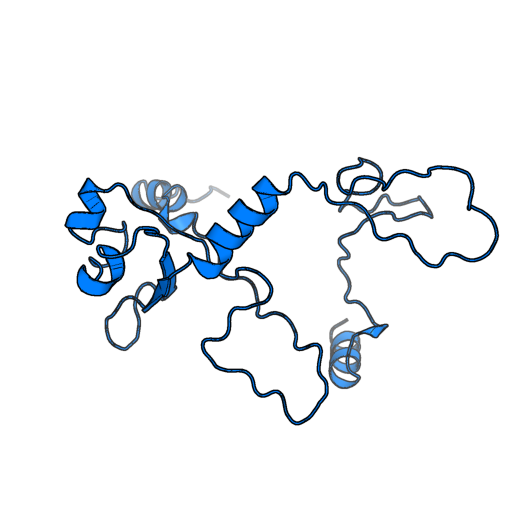031 1.00 94.94 102 ALA A N 1
ATOM 780 C CA . ALA A 1 102 ? 4.638 3.877 11.154 1.00 94.94 102 ALA A CA 1
ATOM 781 C C . ALA A 1 102 ? 6.026 4.026 10.502 1.00 94.94 102 ALA A C 1
ATOM 783 O O . ALA A 1 102 ? 6.366 5.102 10.023 1.00 94.94 102 ALA A O 1
ATOM 784 N N . ASP A 1 103 ? 6.805 2.945 10.432 1.00 94.38 103 ASP A N 1
ATOM 785 C CA . ASP A 1 103 ? 8.115 2.901 9.774 1.00 94.38 103 ASP A CA 1
ATOM 786 C C . ASP A 1 103 ? 8.057 3.383 8.316 1.00 94.38 103 ASP A C 1
ATOM 788 O O . ASP A 1 103 ? 8.822 4.264 7.921 1.00 94.38 103 ASP A O 1
ATOM 792 N N . HIS A 1 104 ? 7.123 2.857 7.527 1.00 96.12 104 HIS A N 1
ATOM 793 C CA . HIS A 1 104 ? 6.984 3.211 6.117 1.00 96.12 104 HIS A CA 1
ATOM 794 C C . HIS A 1 104 ? 6.088 4.426 5.897 1.00 96.12 104 HIS A C 1
ATOM 796 O O . HIS A 1 104 ? 6.422 5.272 5.071 1.00 96.12 104 HIS A O 1
ATOM 802 N N . SER A 1 105 ? 4.980 4.543 6.633 1.00 96.88 105 SER A N 1
ATOM 803 C CA . SER A 1 105 ? 4.045 5.656 6.449 1.00 96.88 105 SER A CA 1
ATOM 804 C C . SER A 1 105 ? 4.663 7.005 6.806 1.00 96.88 105 SER A C 1
ATOM 806 O O . SER A 1 105 ? 4.579 7.928 6.005 1.00 96.88 105 SER A O 1
ATOM 808 N N . LEU A 1 106 ? 5.374 7.107 7.935 1.00 96.50 106 LEU A N 1
ATOM 809 C CA . LEU A 1 106 ? 6.049 8.360 8.289 1.00 96.50 106 LEU A CA 1
ATOM 810 C C . LEU A 1 106 ? 7.230 8.649 7.360 1.00 96.50 106 LEU A C 1
ATOM 812 O O . LEU A 1 106 ? 7.565 9.804 7.132 1.00 96.50 106 LEU A O 1
ATOM 816 N N . SER A 1 107 ? 7.889 7.615 6.829 1.00 97.06 107 SER A N 1
ATOM 817 C CA . SER A 1 107 ? 8.954 7.808 5.838 1.00 97.06 107 SER A CA 1
ATOM 818 C C . SER A 1 107 ? 8.408 8.372 4.525 1.00 97.06 107 SER A C 1
ATOM 820 O O . SER A 1 107 ? 9.068 9.207 3.912 1.00 97.06 107 SER A O 1
ATOM 822 N N . LEU A 1 108 ? 7.200 7.966 4.118 1.00 97.06 108 LEU A N 1
ATOM 823 C CA . LEU A 1 108 ? 6.513 8.541 2.963 1.00 97.06 108 LEU A CA 1
ATOM 824 C C . LEU A 1 108 ? 6.147 10.009 3.207 1.00 97.06 108 LEU A C 1
ATOM 826 O O . LEU A 1 108 ? 6.450 10.839 2.357 1.00 97.06 108 LEU A O 1
ATOM 830 N N . GLU A 1 109 ? 5.561 10.333 4.362 1.00 97.00 109 GLU A N 1
ATOM 831 C CA . GLU A 1 109 ? 5.232 11.719 4.736 1.00 97.00 109 GLU A CA 1
ATOM 832 C C . GLU A 1 109 ? 6.488 12.600 4.742 1.00 97.00 109 GLU A C 1
ATOM 834 O O . GLU A 1 109 ? 6.530 13.633 4.082 1.00 97.00 109 GLU A O 1
ATOM 839 N N . LYS A 1 110 ? 7.573 12.134 5.376 1.00 97.75 110 LYS A N 1
ATOM 840 C CA . LYS A 1 110 ? 8.872 12.825 5.355 1.00 97.75 110 LYS A CA 1
ATOM 841 C C . LYS A 1 110 ? 9.393 13.045 3.939 1.00 97.75 110 LYS A C 1
ATOM 843 O O . LYS A 1 110 ? 9.951 14.096 3.666 1.00 97.75 110 LYS A O 1
ATOM 848 N N . PHE A 1 111 ? 9.247 12.063 3.050 1.00 97.19 111 PHE A N 1
ATOM 849 C CA . PHE A 1 111 ? 9.680 12.201 1.660 1.00 97.19 111 PHE A CA 1
ATOM 850 C C . PHE A 1 111 ? 8.830 13.226 0.895 1.00 97.19 111 PHE A C 1
ATOM 852 O O . PHE A 1 111 ? 9.368 13.985 0.094 1.00 97.19 111 PHE A O 1
ATOM 859 N N . GLN A 1 112 ? 7.523 13.284 1.162 1.00 97.56 112 GLN A N 1
ATOM 860 C CA . GLN A 1 112 ? 6.621 14.274 0.566 1.00 97.56 112 GLN A CA 1
ATOM 861 C C . GLN A 1 112 ? 6.959 15.705 1.011 1.00 97.56 112 GLN A C 1
ATOM 863 O O . GLN A 1 112 ? 6.954 16.607 0.174 1.00 97.56 112 GLN A O 1
ATOM 868 N N . GLU A 1 113 ? 7.346 15.892 2.276 1.00 98.06 113 GLU A N 1
ATOM 869 C CA . GLU A 1 113 ? 7.811 17.178 2.831 1.00 98.06 113 GLU A CA 1
ATOM 870 C C . GLU A 1 113 ? 9.127 17.679 2.204 1.00 98.06 113 GLU A C 1
ATOM 872 O O . GLU A 1 113 ? 9.436 18.866 2.259 1.00 98.06 113 GLU A O 1
ATOM 877 N N . LEU A 1 114 ? 9.919 16.809 1.561 1.00 97.81 114 LEU A N 1
ATOM 878 C CA . LEU A 1 114 ? 11.126 17.244 0.843 1.00 97.81 114 LEU A CA 1
ATOM 879 C C . LEU A 1 114 ? 10.808 17.986 -0.462 1.00 97.81 114 LEU A C 1
ATOM 881 O O . LEU A 1 114 ? 11.702 18.613 -1.028 1.00 97.81 114 LEU A O 1
ATOM 885 N N . HIS A 1 115 ? 9.576 17.881 -0.972 1.00 96.00 115 HIS A N 1
ATOM 886 C CA . HIS A 1 115 ? 9.156 18.463 -2.251 1.00 96.00 115 HIS A CA 1
ATOM 887 C C . HIS A 1 115 ? 10.078 18.107 -3.438 1.00 96.00 115 HIS A C 1
ATOM 889 O O . HIS A 1 115 ? 10.254 18.891 -4.372 1.00 96.00 115 HIS A O 1
ATOM 895 N N . VAL A 1 116 ? 10.660 16.901 -3.427 1.00 93.44 116 VAL A N 1
ATOM 896 C CA . VAL A 1 116 ? 11.523 16.394 -4.506 1.00 93.44 116 VAL A CA 1
ATOM 897 C C . VAL A 1 116 ? 10.699 15.570 -5.496 1.00 93.44 116 VAL A C 1
ATOM 899 O O . VAL A 1 116 ? 10.106 14.554 -5.138 1.00 93.44 116 VAL A O 1
ATOM 902 N N . ALA A 1 117 ? 10.698 15.979 -6.765 1.00 92.38 117 ALA A N 1
ATOM 903 C CA . ALA A 1 117 ? 10.063 15.225 -7.843 1.00 92.38 117 ALA A CA 1
ATOM 904 C C . ALA A 1 117 ? 10.914 14.017 -8.283 1.00 92.38 117 ALA A C 1
ATOM 906 O O . ALA A 1 117 ? 12.146 14.069 -8.306 1.00 92.38 117 ALA A O 1
ATOM 907 N N . MET A 1 118 ? 10.252 12.931 -8.691 1.00 92.38 118 MET A N 1
ATOM 908 C CA . MET A 1 118 ? 10.921 11.765 -9.273 1.00 92.38 118 MET A CA 1
ATOM 909 C C . MET A 1 118 ? 11.301 12.029 -10.733 1.00 92.38 118 MET A C 1
ATOM 911 O O . MET A 1 118 ? 10.489 12.514 -11.519 1.00 92.38 118 MET A O 1
ATOM 915 N N . SER A 1 119 ? 12.529 11.669 -11.107 1.00 92.06 119 SER A N 1
ATOM 916 C CA . SER A 1 119 ? 13.056 11.844 -12.464 1.00 92.06 119 SER A CA 1
ATOM 917 C C . SER A 1 119 ? 13.803 10.604 -12.947 1.00 92.06 119 SER A C 1
ATOM 919 O O . SER A 1 119 ? 14.290 9.802 -12.144 1.00 92.06 119 SER A O 1
ATOM 921 N N . VAL A 1 120 ? 13.881 10.427 -14.266 1.00 88.75 120 VAL A N 1
ATOM 922 C CA . VAL A 1 120 ? 14.588 9.285 -14.862 1.00 88.75 120 VAL A CA 1
ATOM 923 C C . VAL A 1 120 ? 16.099 9.423 -14.633 1.00 88.75 120 VAL A C 1
ATOM 925 O O . VAL A 1 120 ? 16.653 10.502 -14.877 1.00 88.75 120 VAL A O 1
ATOM 928 N N . PRO A 1 121 ? 16.799 8.352 -14.204 1.00 84.75 121 PRO A N 1
ATOM 929 C CA . PRO A 1 121 ? 18.244 8.384 -14.039 1.00 84.75 121 PRO A CA 1
ATOM 930 C C . PRO A 1 121 ? 18.948 8.791 -15.333 1.00 84.75 121 PRO A C 1
ATOM 932 O O . PRO A 1 121 ? 18.695 8.241 -16.406 1.00 84.75 121 PRO A O 1
ATOM 935 N N . ARG A 1 122 ? 19.891 9.728 -15.231 1.00 76.50 122 ARG A N 1
ATOM 936 C CA . ARG A 1 122 ? 20.759 10.079 -16.355 1.00 76.50 122 ARG A CA 1
ATOM 937 C C . ARG A 1 122 ? 21.735 8.934 -16.598 1.00 76.50 122 ARG A C 1
ATOM 939 O O . ARG A 1 122 ? 22.617 8.683 -15.778 1.00 76.50 122 ARG A O 1
ATOM 946 N N . GLY A 1 123 ? 21.575 8.231 -17.715 1.00 64.75 123 GLY A N 1
ATOM 947 C CA . GLY A 1 123 ? 22.547 7.229 -18.142 1.00 64.75 123 GLY A CA 1
ATOM 948 C C . GLY A 1 123 ? 23.925 7.859 -18.364 1.00 64.75 123 GLY A C 1
ATOM 949 O O . GLY A 1 123 ? 24.034 9.016 -18.775 1.00 64.75 123 GLY A O 1
ATOM 950 N N . LYS A 1 124 ? 24.995 7.086 -18.145 1.00 50.44 124 LYS A N 1
ATOM 951 C CA . LYS A 1 124 ? 26.331 7.406 -18.674 1.00 50.44 124 LYS A CA 1
ATOM 952 C C . LYS A 1 124 ? 26.331 7.155 -20.189 1.00 50.44 124 LYS A C 1
ATOM 954 O O . LYS A 1 124 ? 27.002 6.242 -20.655 1.00 50.44 124 LYS A O 1
ATOM 959 N N . MET A 1 125 ? 25.527 7.894 -20.952 1.00 45.75 125 MET A N 1
ATOM 960 C CA . MET A 1 125 ? 25.559 7.792 -22.410 1.00 45.75 125 MET A CA 1
ATOM 961 C C . MET A 1 125 ? 26.765 8.584 -22.920 1.00 45.75 125 MET A C 1
ATOM 963 O O . MET A 1 125 ? 26.937 9.764 -22.608 1.00 45.75 125 MET A O 1
ATOM 967 N N . SER A 1 126 ? 27.628 7.891 -23.649 1.00 43.50 126 SER A N 1
ATOM 968 C CA . SER A 1 126 ? 28.817 8.399 -24.321 1.00 43.50 126 SER A CA 1
ATOM 969 C C . SER A 1 126 ? 28.518 9.579 -25.252 1.00 43.50 126 SER A C 1
ATOM 971 O O . SER A 1 126 ? 27.540 9.570 -25.993 1.00 43.50 126 SER A O 1
ATOM 973 N N . GLY A 1 127 ? 29.427 10.554 -25.271 1.00 47.78 127 GLY A N 1
ATOM 974 C CA . GLY A 1 127 ? 29.720 11.340 -26.473 1.00 47.78 127 GLY A CA 1
ATOM 975 C C . GLY A 1 127 ? 28.839 12.550 -26.767 1.00 47.78 127 GLY A C 1
ATOM 976 O O . GLY A 1 127 ? 29.320 13.669 -26.646 1.00 47.78 127 GLY A O 1
ATOM 977 N N . GLU A 1 128 ? 27.591 12.371 -27.201 1.00 48.03 128 GLU A N 1
ATOM 978 C CA . GLU A 1 128 ? 27.045 13.304 -28.214 1.00 48.03 128 GLU A CA 1
ATOM 979 C C . GLU A 1 128 ? 25.748 14.050 -27.862 1.00 48.03 128 GLU A C 1
ATOM 981 O O . GLU A 1 128 ? 25.284 14.865 -28.650 1.00 48.03 128 GLU A O 1
ATOM 986 N N . ALA A 1 129 ? 25.185 13.885 -26.660 1.00 48.75 129 ALA A N 1
ATOM 987 C CA . ALA A 1 129 ? 23.921 14.545 -26.280 1.00 48.75 129 ALA A CA 1
ATOM 988 C C . ALA A 1 129 ? 24.008 15.393 -24.997 1.00 48.75 129 ALA A C 1
ATOM 990 O O . ALA A 1 129 ? 23.053 15.485 -24.228 1.00 48.75 129 ALA A O 1
ATOM 991 N N . ARG A 1 130 ? 25.148 16.046 -24.740 1.00 50.69 130 ARG A N 1
ATOM 992 C CA . ARG A 1 130 ? 25.330 16.906 -23.551 1.00 50.69 130 ARG A CA 1
ATOM 993 C C . ARG A 1 130 ? 24.516 18.213 -23.555 1.00 50.69 130 ARG A C 1
ATOM 995 O O . ARG A 1 130 ? 24.588 18.941 -22.572 1.00 50.69 130 ARG A O 1
ATOM 1002 N N . SER A 1 131 ? 23.740 18.509 -24.605 1.00 51.22 131 SER A N 1
ATOM 1003 C CA . SER A 1 131 ? 23.192 19.858 -24.825 1.00 51.22 131 SER A CA 1
ATOM 1004 C C . SER A 1 131 ? 21.661 20.027 -24.795 1.00 51.22 131 SER A C 1
ATOM 1006 O O . SER A 1 131 ? 21.221 21.170 -24.837 1.00 51.22 131 SER A O 1
ATOM 1008 N N . ALA A 1 132 ? 20.820 18.987 -24.722 1.00 55.81 132 ALA A N 1
ATOM 1009 C CA . ALA A 1 132 ? 19.382 19.194 -25.001 1.00 55.81 132 ALA A CA 1
ATOM 1010 C C . ALA A 1 132 ? 18.458 19.403 -23.782 1.00 55.81 132 ALA A C 1
ATOM 1012 O O . ALA A 1 132 ? 17.387 19.977 -23.941 1.00 5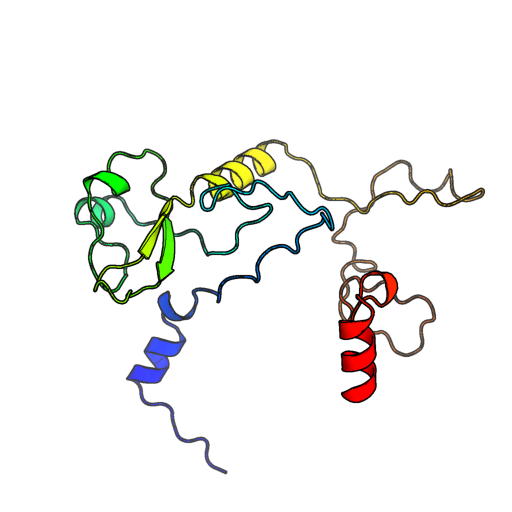5.81 132 ALA A O 1
ATOM 1013 N N . SER A 1 133 ? 18.825 18.997 -22.561 1.00 56.53 133 SER A N 1
ATOM 1014 C CA . SER A 1 133 ? 18.052 19.389 -21.371 1.00 56.53 133 SER A CA 1
ATOM 1015 C C . SER A 1 133 ? 18.883 19.263 -20.100 1.00 56.53 133 SER A C 1
ATOM 1017 O O . SER A 1 133 ? 19.210 18.168 -19.638 1.00 56.53 133 SER A O 1
ATOM 1019 N N . LEU A 1 134 ? 19.229 20.409 -19.512 1.00 66.56 134 LEU A N 1
ATOM 1020 C CA . LEU A 1 134 ? 19.899 20.482 -18.213 1.00 66.56 134 LEU A CA 1
ATOM 1021 C C . LEU A 1 134 ? 18.983 20.047 -17.066 1.00 66.56 134 LEU A C 1
ATOM 1023 O O . LEU A 1 134 ? 19.477 19.810 -15.962 1.00 66.56 134 LEU A O 1
ATOM 1027 N N . TRP A 1 135 ? 17.684 19.873 -17.310 1.00 74.88 135 TRP A N 1
ATOM 1028 C CA . TRP A 1 135 ? 16.704 19.552 -16.280 1.00 74.88 135 TRP A CA 1
ATOM 1029 C C . TRP A 1 135 ? 16.440 18.040 -16.227 1.00 74.88 135 TRP A C 1
ATOM 1031 O O . TRP A 1 135 ? 16.468 17.367 -17.263 1.00 74.88 135 TRP A O 1
ATOM 1041 N N . PRO A 1 136 ? 16.265 17.452 -15.032 1.00 84.06 136 PRO A N 1
ATOM 1042 C CA . PRO A 1 136 ? 15.817 16.070 -14.915 1.00 84.06 136 PRO A CA 1
ATOM 1043 C C . PRO A 1 136 ? 14.443 15.902 -15.586 1.00 84.06 136 PRO A C 1
ATOM 1045 O O . PRO A 1 136 ? 13.535 16.685 -15.321 1.00 84.06 136 PRO A O 1
ATOM 1048 N N . LYS A 1 137 ? 14.287 14.899 -16.461 1.00 87.94 137 LYS A N 1
ATOM 1049 C CA . LYS A 1 137 ? 12.994 14.589 -17.095 1.00 87.94 137 LYS A CA 1
ATOM 1050 C C . LYS A 1 137 ? 12.109 13.843 -16.094 1.00 87.94 137 LYS A C 1
ATOM 1052 O O . LYS A 1 137 ? 12.598 12.925 -15.427 1.00 87.94 137 LYS A O 1
ATOM 1057 N N . SER A 1 138 ? 10.843 14.247 -15.984 1.00 91.19 138 SER A N 1
ATOM 1058 C CA . SER A 1 138 ? 9.861 13.603 -15.107 1.00 91.19 138 SER A CA 1
ATOM 1059 C C . SER A 1 138 ? 9.687 12.128 -15.476 1.00 91.19 138 SER A C 1
ATOM 1061 O O . SER A 1 138 ? 9.873 11.734 -16.628 1.00 91.19 138 SER A O 1
ATOM 1063 N N . VAL A 1 139 ? 9.336 11.300 -14.493 1.00 93.12 139 VAL A N 1
ATOM 1064 C CA . VAL A 1 139 ? 8.950 9.901 -14.745 1.00 93.12 139 VAL A CA 1
ATOM 1065 C C . VAL A 1 139 ? 7.539 9.777 -15.329 1.00 93.12 139 VAL A C 1
ATOM 1067 O O . VAL A 1 139 ? 7.242 8.765 -15.949 1.00 93.12 139 VAL A O 1
ATOM 1070 N N . PHE A 1 140 ? 6.696 10.803 -15.170 1.00 93.19 140 PHE A N 1
ATOM 1071 C CA . PHE A 1 140 ? 5.285 10.816 -15.585 1.00 93.19 140 PHE A CA 1
ATOM 1072 C C . PHE A 1 140 ? 5.072 11.528 -16.930 1.00 93.19 140 PHE A C 1
ATOM 1074 O O . PHE A 1 140 ? 4.145 12.317 -17.089 1.00 93.19 140 PHE A O 1
ATOM 1081 N N . GLU A 1 141 ? 5.972 11.300 -17.882 1.00 90.12 141 GLU A N 1
ATOM 1082 C CA . GLU A 1 141 ? 5.843 11.813 -19.249 1.00 90.12 141 GLU A CA 1
ATOM 1083 C C . GLU A 1 141 ? 5.105 10.788 -20.110 1.00 90.12 141 GLU A C 1
ATOM 1085 O O . GLU A 1 141 ? 5.408 9.601 -20.017 1.00 90.12 141 GLU A O 1
ATOM 1090 N N . GLU A 1 142 ? 4.211 11.222 -21.001 1.00 87.25 142 GLU A N 1
ATOM 1091 C CA . GLU A 1 142 ? 3.441 10.324 -21.886 1.00 87.25 142 GLU A CA 1
ATOM 1092 C C . GLU A 1 142 ? 4.347 9.403 -22.723 1.00 87.25 142 GLU A C 1
ATOM 1094 O O . GLU A 1 142 ? 4.030 8.245 -22.987 1.00 87.25 142 GLU A O 1
ATOM 1099 N N . GLU A 1 143 ? 5.528 9.900 -23.095 1.00 83.00 143 GLU A N 1
ATOM 1100 C CA . GLU A 1 143 ? 6.515 9.128 -23.846 1.00 83.00 143 GLU A CA 1
ATOM 1101 C C . GLU A 1 143 ? 7.194 8.018 -23.033 1.00 83.00 143 GLU A C 1
ATOM 1103 O O . GLU A 1 143 ? 7.784 7.122 -23.634 1.00 83.00 143 GLU A O 1
ATOM 1108 N N . LEU A 1 144 ? 7.202 8.114 -21.701 1.00 85.69 144 LEU A N 1
ATOM 1109 C CA . LEU A 1 144 ? 7.982 7.251 -20.806 1.00 85.69 144 LEU A CA 1
ATOM 1110 C C . LEU A 1 144 ? 7.090 6.381 -19.916 1.00 85.69 144 LEU A C 1
ATOM 1112 O O . LEU A 1 144 ? 7.413 5.216 -19.693 1.00 85.69 144 LEU A O 1
ATOM 1116 N N . ASP A 1 145 ? 5.962 6.906 -19.434 1.00 89.81 145 ASP A N 1
ATOM 1117 C CA . ASP A 1 145 ? 5.002 6.180 -18.600 1.00 89.81 145 ASP A CA 1
ATOM 1118 C C . ASP A 1 145 ? 3.992 5.399 -19.452 1.00 89.81 145 ASP A C 1
ATOM 1120 O O . ASP A 1 145 ? 2.785 5.629 -19.425 1.00 89.81 145 ASP A O 1
ATOM 1124 N N . SER A 1 146 ? 4.506 4.457 -20.244 1.00 89.12 146 SER A N 1
ATOM 1125 C CA . SER A 1 146 ? 3.682 3.522 -21.008 1.00 89.12 146 SER A CA 1
ATOM 1126 C C . SER A 1 146 ? 3.980 2.076 -20.626 1.00 89.12 146 SER A C 1
ATOM 1128 O O . SER A 1 146 ? 5.122 1.671 -20.389 1.00 89.12 146 SER A O 1
ATOM 1130 N N . THR A 1 147 ? 2.921 1.268 -20.577 1.00 89.50 147 THR A N 1
ATOM 1131 C CA . THR A 1 147 ? 3.010 -0.185 -20.353 1.00 89.50 147 THR A CA 1
ATOM 1132 C C . THR A 1 147 ? 2.622 -1.003 -21.585 1.00 89.50 147 THR A C 1
ATOM 1134 O O . THR A 1 147 ? 2.863 -2.216 -21.618 1.00 89.50 147 THR A O 1
ATOM 1137 N N . GLU A 1 148 ? 2.044 -0.356 -22.598 1.00 85.19 148 GLU A N 1
ATOM 1138 C CA . GLU A 1 148 ? 1.582 -0.993 -23.825 1.00 85.19 148 GLU A CA 1
ATOM 1139 C C . GLU A 1 148 ? 2.703 -1.043 -24.862 1.00 85.19 148 GLU A C 1
ATOM 1141 O O . GLU A 1 148 ? 3.414 -0.067 -25.088 1.00 85.19 148 GLU A O 1
ATOM 1146 N N . SER A 1 149 ? 2.853 -2.193 -25.520 1.00 76.94 149 SER A N 1
ATOM 1147 C CA . SER A 1 149 ? 3.756 -2.307 -26.663 1.00 76.94 149 SER A CA 1
ATOM 1148 C C . SER A 1 149 ? 3.122 -1.639 -27.878 1.00 76.94 149 SER A C 1
ATOM 1150 O O . SER A 1 149 ? 2.115 -2.136 -28.387 1.00 76.94 149 SER A O 1
ATOM 1152 N N . GLN A 1 150 ? 3.735 -0.576 -28.390 1.00 70.06 150 GLN A N 1
ATOM 1153 C CA . GLN A 1 150 ? 3.373 -0.031 -29.697 1.00 70.06 150 GLN A CA 1
ATOM 1154 C C . GLN A 1 150 ? 3.989 -0.917 -30.791 1.00 70.06 150 GLN A C 1
ATOM 1156 O O . GLN A 1 150 ? 5.154 -0.762 -31.157 1.00 70.06 150 GLN A O 1
ATOM 1161 N N . SER A 1 151 ? 3.222 -1.891 -31.295 1.00 62.53 151 SER A N 1
ATOM 1162 C CA . SER A 1 151 ? 3.658 -2.754 -32.399 1.00 62.53 151 SER A CA 1
ATOM 1163 C C . SER A 1 151 ? 3.980 -1.905 -33.634 1.00 62.53 151 SER A C 1
ATOM 1165 O O . SER A 1 151 ? 3.092 -1.234 -34.156 1.00 62.53 151 SER A O 1
ATOM 1167 N N . GLY A 1 152 ? 5.233 -1.929 -34.098 1.00 65.50 152 GLY A N 1
ATOM 1168 C CA . GLY A 1 152 ? 5.675 -1.215 -35.306 1.00 65.50 152 GLY A CA 1
ATOM 1169 C C . GLY A 1 152 ? 6.617 -0.029 -35.070 1.00 65.50 152 GLY A C 1
ATOM 1170 O O . GLY A 1 152 ? 7.127 0.526 -36.041 1.00 65.50 152 GLY A O 1
ATOM 1171 N N . ARG A 1 153 ? 6.907 0.343 -33.815 1.00 62.66 153 ARG A N 1
ATOM 1172 C CA . ARG A 1 153 ? 7.980 1.296 -33.483 1.00 62.66 153 ARG A CA 1
ATOM 1173 C C . ARG A 1 153 ? 9.217 0.558 -32.974 1.00 62.66 153 ARG A C 1
ATOM 1175 O O . ARG A 1 153 ? 9.113 -0.321 -32.129 1.00 62.66 153 ARG A O 1
ATOM 1182 N N . SER A 1 154 ? 10.387 0.940 -33.487 1.00 61.50 154 SER A N 1
ATOM 1183 C CA . SER A 1 154 ? 11.689 0.407 -33.052 1.00 61.50 154 SER A CA 1
ATOM 1184 C C . SER A 1 154 ? 12.113 0.898 -31.659 1.00 61.50 154 SER A C 1
ATOM 1186 O O . SER A 1 154 ? 13.056 0.353 -31.094 1.00 61.50 154 SER A O 1
ATOM 1188 N N . ASP A 1 155 ? 11.457 1.934 -31.131 1.00 65.12 155 ASP A N 1
ATOM 1189 C CA . ASP A 1 155 ? 11.799 2.594 -29.869 1.00 65.12 155 ASP A CA 1
ATOM 1190 C C . ASP A 1 155 ? 10.732 2.265 -28.812 1.00 65.12 155 ASP A C 1
ATOM 1192 O O . ASP A 1 155 ? 9.761 3.001 -28.623 1.00 65.12 155 ASP A O 1
ATOM 1196 N N . ASP A 1 156 ? 10.854 1.084 -28.197 1.00 71.50 156 ASP A N 1
ATOM 1197 C CA . ASP A 1 156 ? 9.955 0.641 -27.129 1.00 71.50 156 ASP A CA 1
ATOM 1198 C C . ASP A 1 156 ? 10.345 1.323 -25.808 1.00 71.50 156 ASP A C 1
ATOM 1200 O O . ASP A 1 156 ? 11.213 0.854 -25.071 1.00 71.50 156 ASP A O 1
ATOM 1204 N N . LYS A 1 157 ? 9.710 2.465 -25.522 1.00 81.12 157 LYS A N 1
ATOM 1205 C CA . LYS A 1 157 ? 9.965 3.292 -24.328 1.00 81.12 157 LYS A CA 1
ATOM 1206 C C . LYS A 1 157 ? 9.260 2.795 -23.060 1.00 81.12 157 LYS A C 1
ATOM 1208 O O . LYS A 1 157 ? 9.304 3.468 -22.031 1.00 81.12 157 LYS A O 1
ATOM 1213 N N . ARG A 1 158 ? 8.590 1.639 -23.109 1.00 88.31 158 ARG A N 1
ATOM 1214 C CA . ARG A 1 158 ? 7.879 1.075 -21.954 1.00 88.31 158 ARG A CA 1
ATOM 1215 C C . ARG A 1 158 ? 8.828 0.801 -20.789 1.00 88.31 158 ARG A C 1
ATOM 1217 O O . ARG A 1 158 ? 9.945 0.321 -20.969 1.00 88.31 158 ARG A O 1
ATOM 1224 N N . TRP A 1 159 ? 8.338 0.970 -19.569 1.00 89.50 159 TRP A N 1
ATOM 1225 C CA . TRP A 1 159 ? 9.092 0.584 -18.370 1.00 89.50 159 TRP A CA 1
ATOM 1226 C C . TRP A 1 159 ? 8.694 -0.800 -17.833 1.00 89.50 159 TRP A C 1
ATOM 1228 O O . TRP A 1 159 ? 9.455 -1.433 -17.098 1.00 89.50 159 TRP A O 1
ATOM 1238 N N . LYS A 1 160 ? 7.508 -1.310 -18.204 1.00 91.06 160 LYS A N 1
ATOM 1239 C CA . LYS A 1 160 ? 6.973 -2.591 -17.715 1.00 91.06 160 LYS A CA 1
ATOM 1240 C C . LYS A 1 160 ? 7.021 -3.681 -18.782 1.00 91.06 160 LYS A C 1
ATOM 1242 O O . LYS A 1 160 ? 6.169 -3.738 -19.670 1.00 91.06 160 LYS A O 1
ATOM 1247 N N . PHE A 1 161 ? 7.973 -4.601 -18.666 1.00 90.00 161 PHE A N 1
ATOM 1248 C CA . PHE A 1 161 ? 8.158 -5.718 -19.600 1.00 90.00 161 PHE A CA 1
ATOM 1249 C C . PHE A 1 161 ? 7.411 -6.981 -19.142 1.00 90.00 161 PHE A C 1
ATOM 1251 O O . PHE A 1 161 ? 7.309 -7.251 -17.947 1.00 90.00 161 PHE A O 1
ATOM 1258 N N . ARG A 1 162 ? 6.854 -7.750 -20.094 1.00 88.38 162 ARG A N 1
ATOM 1259 C CA . ARG A 1 162 ? 6.195 -9.043 -19.798 1.00 88.38 162 ARG A CA 1
ATOM 1260 C C . ARG A 1 162 ? 7.203 -10.165 -19.539 1.00 88.38 162 ARG A C 1
ATOM 1262 O O . ARG A 1 162 ? 6.931 -11.044 -18.731 1.00 88.38 162 ARG A O 1
ATOM 1269 N N . GLY A 1 163 ? 8.323 -10.147 -20.259 1.00 88.56 163 GLY A N 1
ATOM 1270 C CA . GLY A 1 163 ? 9.398 -11.120 -20.106 1.00 88.56 163 GLY A CA 1
ATOM 1271 C C . GLY A 1 163 ? 10.320 -10.779 -18.931 1.00 88.56 163 GLY A C 1
ATOM 1272 O O . GLY A 1 163 ? 10.382 -9.620 -18.511 1.00 88.56 163 GLY A O 1
ATOM 1273 N N . PRO A 1 164 ? 11.044 -11.771 -18.398 1.00 90.81 164 PRO A N 1
ATOM 1274 C CA . PRO A 1 164 ? 12.041 -11.537 -17.369 1.00 90.81 164 PRO A CA 1
ATOM 1275 C C . PRO A 1 164 ? 13.291 -10.867 -17.954 1.00 90.81 164 PRO A C 1
ATOM 1277 O O . PRO A 1 164 ? 13.583 -10.968 -19.146 1.00 90.81 164 PRO A O 1
ATOM 1280 N N . TRP A 1 165 ? 14.075 -10.220 -17.094 1.00 89.50 165 TRP A N 1
ATOM 1281 C CA . TRP A 1 165 ? 15.364 -9.668 -17.495 1.00 89.50 165 TRP A CA 1
ATOM 1282 C C . TRP A 1 165 ? 16.442 -10.758 -17.469 1.00 89.50 165 TRP A C 1
ATOM 1284 O O . TRP A 1 165 ? 16.880 -11.175 -16.397 1.00 89.50 165 TRP A O 1
ATOM 1294 N N . LEU A 1 166 ? 16.866 -11.216 -18.652 1.00 90.12 166 LEU A N 1
ATOM 1295 C CA . LEU A 1 166 ? 17.782 -12.356 -18.800 1.00 90.12 166 LEU A CA 1
ATOM 1296 C C . LEU A 1 166 ? 19.119 -12.155 -18.075 1.00 90.12 166 LEU A C 1
ATOM 1298 O O . LEU A 1 166 ? 19.610 -13.082 -17.447 1.00 90.12 166 LEU A O 1
ATOM 1302 N N . ALA A 1 167 ? 19.672 -10.937 -18.091 1.00 87.81 167 ALA A N 1
ATOM 1303 C CA . ALA A 1 167 ? 20.967 -10.641 -17.470 1.00 87.81 167 ALA A CA 1
ATOM 1304 C C . ALA A 1 167 ? 20.966 -10.764 -15.934 1.00 87.81 167 ALA A C 1
ATOM 1306 O O . ALA A 1 167 ? 22.028 -10.857 -15.326 1.00 87.81 167 ALA A O 1
ATOM 1307 N N . ARG A 1 168 ? 19.787 -10.756 -15.299 1.00 83.88 168 ARG A N 1
ATOM 1308 C CA . ARG A 1 168 ? 19.639 -10.935 -13.847 1.00 83.88 168 ARG A CA 1
ATOM 1309 C C . ARG A 1 168 ? 19.302 -12.372 -13.455 1.00 83.88 168 ARG A C 1
ATOM 1311 O O . ARG A 1 168 ? 19.325 -12.701 -12.273 1.00 83.88 168 ARG A O 1
ATOM 1318 N N . MET A 1 169 ? 18.949 -13.209 -14.420 1.00 86.12 169 MET A N 1
ATOM 1319 C CA . MET A 1 169 ? 18.478 -14.557 -14.158 1.00 86.12 169 MET A CA 1
ATOM 1320 C C . MET A 1 169 ? 19.653 -15.483 -13.831 1.00 86.12 169 MET A C 1
ATOM 1322 O O . MET A 1 169 ? 20.661 -15.483 -14.535 1.00 86.12 169 MET A O 1
ATOM 1326 N N . GLY A 1 170 ? 19.526 -16.290 -12.776 1.00 87.12 170 GLY A N 1
ATOM 1327 C CA . GLY A 1 170 ? 20.495 -17.355 -12.503 1.00 87.12 170 GLY A CA 1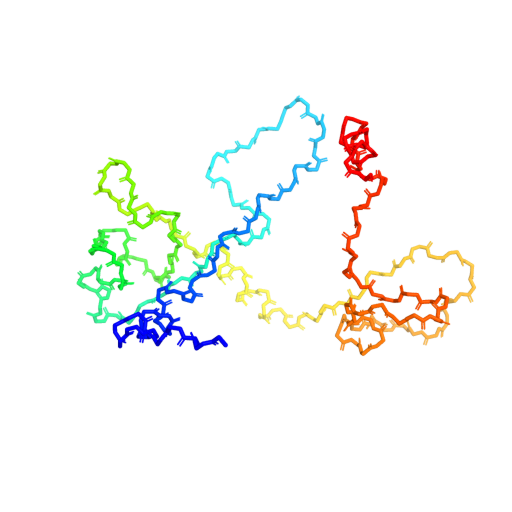
ATOM 1328 C C . GLY A 1 170 ? 20.385 -18.487 -13.531 1.00 87.12 170 GLY A C 1
ATOM 1329 O O . GLY A 1 170 ? 19.317 -18.705 -14.100 1.00 87.12 170 GLY A O 1
ATOM 1330 N N . GLU A 1 171 ? 21.451 -19.263 -13.739 1.00 88.25 171 GLU A N 1
ATOM 1331 C CA . GLU A 1 171 ? 21.481 -20.345 -14.743 1.00 88.25 171 GLU A CA 1
ATOM 1332 C C . GLU A 1 171 ? 20.312 -21.336 -14.589 1.00 88.25 171 GLU A C 1
ATOM 1334 O O . GLU A 1 171 ? 19.619 -21.657 -15.554 1.00 88.25 171 GLU A O 1
ATOM 1339 N N . GLY A 1 172 ? 20.022 -21.770 -13.358 1.00 88.19 172 GLY A N 1
ATOM 1340 C CA . GLY A 1 172 ? 18.916 -22.691 -13.090 1.00 88.19 172 GLY A CA 1
ATOM 1341 C C . GLY A 1 172 ? 17.536 -22.099 -13.398 1.00 88.19 172 GLY A C 1
ATOM 1342 O O . GLY A 1 172 ? 16.653 -22.811 -13.880 1.00 88.19 172 GLY A O 1
ATOM 1343 N N . GLU A 1 173 ? 17.339 -20.802 -13.152 1.00 89.44 173 GLU A N 1
ATOM 1344 C CA . GLU A 1 173 ? 16.106 -20.099 -13.525 1.00 89.44 173 GLU A CA 1
ATOM 1345 C C . GLU A 1 173 ? 15.996 -19.956 -15.045 1.00 89.44 173 GLU A C 1
ATOM 1347 O O . GLU A 1 173 ? 14.917 -20.166 -15.597 1.00 89.44 173 GLU A O 1
ATOM 1352 N N . PHE A 1 174 ? 17.116 -19.698 -15.721 1.00 91.44 174 PHE A N 1
ATOM 1353 C CA . PHE A 1 174 ? 17.188 -19.565 -17.173 1.00 91.44 174 PHE A CA 1
ATOM 1354 C C . PHE A 1 174 ? 16.861 -20.872 -17.890 1.00 91.44 174 PHE A C 1
ATOM 1356 O O . PHE A 1 174 ? 15.992 -20.901 -18.761 1.00 91.44 174 PHE A O 1
ATOM 1363 N N . VAL A 1 175 ? 17.453 -21.986 -17.459 1.00 93.19 175 VAL A N 1
ATOM 1364 C CA . VAL A 1 175 ? 17.131 -23.315 -18.000 1.00 93.19 175 VAL A CA 1
ATOM 1365 C C . VAL A 1 175 ? 15.662 -23.672 -17.753 1.00 93.19 175 VAL A C 1
ATOM 1367 O O . VAL A 1 175 ? 15.009 -24.247 -18.624 1.00 93.19 175 VAL A O 1
ATOM 1370 N N . ARG A 1 176 ? 15.106 -23.329 -16.583 1.00 93.12 176 ARG A N 1
ATOM 1371 C CA . ARG A 1 176 ? 13.676 -23.542 -16.292 1.00 93.12 176 ARG A CA 1
ATOM 1372 C C . ARG A 1 176 ? 12.774 -22.679 -17.164 1.00 93.12 176 ARG A C 1
ATOM 1374 O O . ARG A 1 176 ? 11.726 -23.163 -17.581 1.00 93.12 176 ARG A O 1
ATOM 1381 N N . TYR A 1 177 ? 13.163 -21.435 -17.422 1.00 91.50 177 TYR A N 1
ATOM 1382 C CA . TYR A 1 177 ? 12.436 -20.538 -18.311 1.00 91.50 177 TYR A CA 1
ATOM 1383 C C . TYR A 1 177 ? 12.379 -21.121 -19.728 1.00 91.50 177 TYR A C 1
ATOM 1385 O O . TYR A 1 177 ? 11.279 -21.296 -20.244 1.00 91.50 177 TYR A O 1
ATOM 1393 N N . LEU A 1 178 ? 13.523 -21.552 -20.278 1.00 93.12 178 LEU A N 1
ATOM 1394 C CA . LEU A 1 178 ? 13.611 -22.172 -21.608 1.00 93.12 178 LEU A CA 1
ATOM 1395 C C . LEU A 1 178 ? 12.802 -23.466 -21.746 1.00 93.12 178 LEU A C 1
ATOM 1397 O O . LEU A 1 178 ? 12.264 -23.725 -22.810 1.00 93.12 178 LEU A O 1
ATOM 1401 N N . LYS A 1 179 ? 12.721 -24.283 -20.688 1.00 93.44 179 LYS A N 1
ATOM 1402 C CA . LYS A 1 179 ? 11.955 -25.545 -20.695 1.00 93.44 179 LYS A CA 1
ATOM 1403 C C . LYS A 1 179 ? 10.441 -25.357 -20.561 1.00 93.44 179 LYS A C 1
ATOM 1405 O O . LYS A 1 179 ? 9.703 -26.326 -20.721 1.00 93.44 179 LYS A O 1
ATOM 1410 N N . LYS A 1 180 ? 9.992 -24.173 -20.139 1.00 85.56 180 LYS A N 1
ATOM 1411 C CA . LYS A 1 180 ? 8.576 -23.870 -19.876 1.00 85.56 180 LYS A CA 1
ATOM 1412 C C . LYS A 1 180 ? 7.914 -23.127 -21.040 1.00 85.56 180 LYS A C 1
ATOM 1414 O O . LYS A 1 180 ? 6.690 -23.168 -21.146 1.00 85.56 180 LYS A O 1
ATOM 1419 N N . THR A 1 181 ? 8.713 -22.435 -21.848 1.00 56.69 181 THR A N 1
ATOM 1420 C CA . THR A 1 181 ? 8.375 -21.991 -23.210 1.00 56.69 181 THR A CA 1
ATOM 1421 C C . THR A 1 181 ? 8.437 -23.145 -24.190 1.00 56.69 181 THR A C 1
ATOM 1423 O O . THR A 1 181 ? 7.552 -23.182 -25.068 1.00 56.69 181 THR A O 1
#

Sequence (181 aa):
MGARAVSPGAALLRTSRMFSVPKPLPEPPSTSLHIGDHKSATMTRQYPQHQSITTPLSSREKGDWGYKRPFPLKSTMTTSTPLIRVKRVDSVENVTDFASAADHSLSLEKFQELHVAMSVPRGKMSGEARSASLWPKSVFEEELDSTESQSGRSDDKRWKFRGPWLARMGEGEFVRYLKKT

Radius of gyration: 23.15 Å; chains: 1; bounding box: 57×46×61 Å

pLDDT: mean 85.64, std 14.51, range [42.88, 98.06]

InterPro domains:
  IPR016712 Small ribosomal subunit protein bS1m-like [PF11709] (6-180)
  IPR016712 Small ribosomal subunit protein bS1m-like [PTHR28058] (2-180)

Organism: Photinus pyralis (NCBI:txid7054)

Secondary structure (DSSP, 8-state):
-PPPPPPHHHHHHHTSTGGGSPPPPPPPPPS---TT----TTPPPSS--S--B---HHHHTTT--SSSSPPPHHHHTS-S---EEEEESS-TTSS-EEEE-HHHHHHHHHHHHTTPPPB-------SS-TTS-SSPPBS--TTTS--S--TT-S----S--SS--GGG--HHHHHHHHHH-